Protein AF-A0A8H4A9F8-F1 (afdb_monomer)

Foldseek 3Di:
DFVVLVVVLVVLLVVVQVVCCVVPNDVLQVLLQVQLQPPDDDPPADGDNPGDVPDDGSVNSLRCLVCVLVSLCPSDPPNVVSVVSSLLSVLVNLLVVLVPDPDDDPVSVVSVVVSVVSVVD

pLDDT: mean 82.47, std 11.41, range [49.72, 96.06]

Solvent-accessible surface area (backbone atoms only — not comparable to full-atom values): 7058 Å² total; per-residue (Å²): 116,72,69,60,52,44,56,53,50,50,47,55,53,50,50,52,51,51,55,44,32,73,75,66,34,72,66,52,53,58,53,45,26,54,40,47,56,63,56,79,93,44,98,93,57,77,79,43,83,82,24,83,86,65,56,85,45,51,69,43,42,55,40,46,55,69,49,43,42,71,46,32,55,78,62,52,93,51,59,66,60,24,51,51,53,28,47,52,45,50,52,50,52,49,52,52,58,58,71,67,51,94,72,79,54,73,68,57,52,52,52,48,51,55,52,52,54,64,77,75,111

Organism: Gigaspora margarita (NCBI:txid4874)

Structure (mmCIF, N/CA/C/O backbone):
data_AF-A0A8H4A9F8-F1
#
_entry.id   AF-A0A8H4A9F8-F1
#
loop_
_atom_site.group_PDB
_atom_site.id
_atom_site.type_symbol
_atom_site.label_atom_id
_atom_site.label_alt_id
_atom_site.label_comp_id
_atom_site.label_asym_id
_atom_site.label_entity_id
_atom_site.label_seq_id
_atom_site.pdbx_PDB_ins_code
_atom_site.Cartn_x
_atom_site.Cartn_y
_atom_site.Cartn_z
_atom_site.occupancy
_atom_site.B_iso_or_equiv
_atom_site.auth_seq_id
_atom_site.auth_comp_id
_atom_site.auth_asym_id
_atom_site.auth_atom_id
_atom_site.pdbx_PDB_model_num
ATOM 1 N N . MET A 1 1 ? 11.782 -14.593 -11.953 1.00 52.19 1 MET A N 1
ATOM 2 C CA . MET A 1 1 ? 11.079 -13.328 -11.632 1.00 52.19 1 MET A CA 1
ATOM 3 C C . MET A 1 1 ? 9.878 -13.484 -10.692 1.00 52.19 1 MET A C 1
ATOM 5 O O . MET A 1 1 ? 9.690 -12.601 -9.878 1.00 52.19 1 MET A O 1
ATOM 9 N N . HIS A 1 2 ? 9.107 -14.585 -10.707 1.00 55.47 2 HIS A N 1
ATOM 10 C CA . HIS A 1 2 ? 7.923 -14.725 -9.831 1.00 55.47 2 HIS A CA 1
ATOM 11 C C . HIS A 1 2 ? 8.203 -14.771 -8.314 1.00 55.47 2 HIS A C 1
ATOM 13 O O . HIS A 1 2 ? 7.358 -14.352 -7.530 1.00 55.47 2 HIS A O 1
ATOM 19 N N . HIS A 1 3 ? 9.370 -15.276 -7.904 1.00 52.91 3 HIS A N 1
ATOM 20 C CA . HIS A 1 3 ? 9.714 -15.472 -6.489 1.00 52.91 3 HIS A CA 1
ATOM 21 C C . HIS A 1 3 ? 10.234 -14.197 -5.796 1.00 52.91 3 HIS A C 1
ATOM 23 O O . HIS A 1 3 ? 10.070 -14.050 -4.589 1.00 52.91 3 HIS A O 1
ATOM 29 N N . LEU A 1 4 ? 10.833 -13.276 -6.564 1.00 54.75 4 LEU A N 1
ATOM 30 C CA . LEU A 1 4 ? 11.327 -11.977 -6.084 1.00 54.75 4 LEU A CA 1
ATOM 31 C C . LEU A 1 4 ? 10.166 -11.015 -5.798 1.00 54.75 4 LEU A C 1
ATOM 33 O O . LEU A 1 4 ? 10.141 -10.394 -4.740 1.00 54.75 4 LEU A O 1
ATOM 37 N N . ASP A 1 5 ? 9.162 -10.992 -6.681 1.00 56.00 5 ASP A N 1
ATOM 38 C CA . ASP A 1 5 ? 7.932 -10.208 -6.495 1.00 56.00 5 ASP A CA 1
ATOM 39 C C . ASP A 1 5 ? 7.198 -10.591 -5.189 1.00 56.00 5 ASP A C 1
ATOM 41 O O . ASP A 1 5 ? 6.627 -9.737 -4.520 1.00 56.00 5 ASP A O 1
ATOM 45 N N . LEU A 1 6 ? 7.219 -11.873 -4.795 1.00 63.50 6 LEU A N 1
ATOM 46 C CA . LEU A 1 6 ? 6.534 -12.357 -3.586 1.00 63.50 6 LEU A CA 1
ATOM 47 C C . LEU A 1 6 ? 7.210 -11.899 -2.289 1.00 63.50 6 LEU A C 1
ATOM 49 O O . LEU A 1 6 ? 6.521 -11.487 -1.363 1.00 63.50 6 LEU A O 1
ATOM 53 N N . GLY A 1 7 ? 8.542 -11.969 -2.207 1.00 72.19 7 GLY A N 1
ATOM 54 C CA . GLY A 1 7 ? 9.256 -11.599 -0.980 1.00 72.19 7 GLY A CA 1
ATOM 55 C C . GLY A 1 7 ? 9.224 -10.096 -0.723 1.00 72.19 7 GLY A C 1
ATOM 56 O O . GLY A 1 7 ? 9.000 -9.651 0.401 1.00 72.19 7 GLY A O 1
ATOM 57 N N . LEU A 1 8 ? 9.399 -9.323 -1.791 1.00 75.69 8 LEU A N 1
ATOM 58 C CA . LEU A 1 8 ? 9.596 -7.889 -1.723 1.00 75.69 8 LEU A CA 1
ATOM 59 C C . LEU A 1 8 ? 8.317 -7.131 -1.321 1.00 75.69 8 LEU A C 1
ATOM 61 O O . LEU A 1 8 ? 8.316 -6.363 -0.361 1.00 75.69 8 LEU A O 1
ATOM 65 N N . TYR A 1 9 ? 7.202 -7.404 -2.002 1.00 79.88 9 TYR A N 1
ATOM 66 C CA . TYR A 1 9 ? 5.928 -6.761 -1.678 1.00 79.88 9 TYR A CA 1
ATOM 67 C C . TYR A 1 9 ? 5.378 -7.211 -0.332 1.00 79.88 9 TYR A C 1
ATOM 69 O O . TYR A 1 9 ? 4.862 -6.394 0.429 1.00 79.88 9 TYR A O 1
ATOM 77 N N . ASN A 1 10 ? 5.526 -8.498 -0.011 1.00 81.94 10 ASN A N 1
ATOM 78 C CA . ASN A 1 10 ? 5.122 -9.004 1.290 1.00 81.94 10 ASN A CA 1
ATOM 79 C C . ASN A 1 10 ? 5.881 -8.293 2.417 1.00 81.94 10 ASN A C 1
ATOM 81 O O . ASN A 1 10 ? 5.275 -7.908 3.416 1.00 81.94 10 ASN A O 1
ATOM 85 N N . HIS A 1 11 ? 7.183 -8.051 2.234 1.00 84.75 11 HIS A N 1
ATOM 86 C CA . HIS A 1 11 ? 7.978 -7.302 3.199 1.00 84.75 11 HIS A CA 1
ATOM 87 C C . HIS A 1 11 ? 7.452 -5.877 3.396 1.00 84.75 11 HIS A C 1
ATOM 89 O O . HIS A 1 11 ? 7.206 -5.485 4.533 1.00 84.75 11 HIS A O 1
ATOM 95 N N . GLN A 1 12 ? 7.207 -5.128 2.318 1.00 85.31 12 GLN A N 1
ATOM 96 C CA . GLN A 1 12 ? 6.718 -3.749 2.411 1.00 85.31 12 GLN A CA 1
ATOM 97 C C . GLN A 1 12 ? 5.365 -3.647 3.132 1.00 85.31 12 GLN A C 1
ATOM 99 O O . GLN A 1 12 ? 5.180 -2.799 4.010 1.00 85.31 12 GLN A O 1
ATOM 104 N N . ILE A 1 13 ? 4.429 -4.540 2.806 1.00 88.31 13 ILE A N 1
ATOM 105 C CA . ILE A 1 13 ? 3.110 -4.596 3.447 1.00 88.31 13 ILE A CA 1
ATOM 106 C C . ILE A 1 13 ? 3.241 -4.964 4.923 1.00 88.31 13 ILE A C 1
ATOM 108 O O . ILE A 1 13 ? 2.646 -4.300 5.772 1.00 88.31 13 ILE A O 1
ATOM 112 N N . THR A 1 14 ? 4.037 -5.992 5.229 1.00 89.25 14 THR A N 1
ATOM 113 C CA . THR A 1 14 ? 4.275 -6.456 6.603 1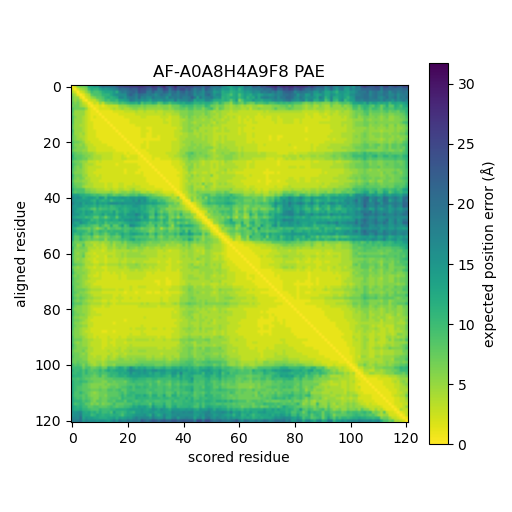.00 89.25 14 THR A CA 1
ATOM 114 C C . THR A 1 14 ? 4.892 -5.341 7.438 1.00 89.25 14 THR A C 1
ATOM 116 O O . THR A 1 14 ? 4.341 -4.988 8.476 1.00 89.25 14 THR A O 1
ATOM 119 N N . PHE A 1 15 ? 5.955 -4.709 6.933 1.00 90.81 15 PHE A N 1
ATOM 120 C CA . PHE A 1 15 ? 6.610 -3.571 7.572 1.00 90.81 15 PHE A CA 1
ATOM 121 C C . PHE A 1 15 ? 5.624 -2.435 7.859 1.00 90.81 15 PHE A C 1
ATOM 123 O O . PHE A 1 15 ? 5.543 -1.956 8.986 1.00 90.81 15 PHE A O 1
ATOM 130 N N . THR A 1 16 ? 4.825 -2.040 6.863 1.00 92.19 16 THR A N 1
ATOM 131 C CA . THR A 1 16 ? 3.830 -0.966 7.017 1.00 92.19 16 THR A CA 1
ATOM 132 C C . THR A 1 16 ? 2.796 -1.315 8.085 1.00 92.19 16 THR A C 1
ATOM 134 O O . THR A 1 16 ? 2.489 -0.497 8.951 1.00 92.19 16 THR A O 1
ATOM 137 N N . CYS A 1 17 ? 2.269 -2.541 8.049 1.00 92.12 17 CYS A N 1
ATOM 138 C CA . CYS A 1 17 ? 1.289 -3.007 9.022 1.00 92.12 17 CYS A CA 1
ATOM 139 C C . CYS A 1 17 ? 1.872 -3.042 10.433 1.00 92.12 17 CYS A C 1
ATOM 141 O O . CYS A 1 17 ? 1.198 -2.633 11.373 1.00 92.12 17 CYS A O 1
ATOM 143 N N . ASP A 1 18 ? 3.098 -3.531 10.599 1.00 94.19 18 ASP A N 1
ATOM 144 C CA . ASP A 1 18 ? 3.731 -3.663 11.909 1.00 94.19 18 ASP A CA 1
ATOM 145 C C . ASP A 1 18 ? 4.132 -2.302 12.484 1.00 94.19 18 ASP A C 1
ATOM 147 O O . ASP A 1 18 ? 3.887 -2.049 13.664 1.00 94.19 18 ASP A O 1
ATOM 151 N N . LEU A 1 19 ? 4.626 -1.383 11.648 1.00 94.69 19 LEU A N 1
ATOM 152 C CA . LEU A 1 19 ? 4.871 0.009 12.026 1.00 94.69 19 LEU A CA 1
ATOM 153 C C . LEU A 1 19 ? 3.587 0.679 12.535 1.00 94.69 19 LEU A C 1
ATOM 155 O O . LEU A 1 19 ? 3.568 1.262 13.622 1.00 94.69 19 LEU A O 1
ATOM 159 N N . LEU A 1 20 ? 2.494 0.565 11.776 1.00 95.00 20 LEU A N 1
ATOM 160 C CA . LEU A 1 20 ? 1.212 1.165 12.142 1.00 95.00 20 LEU A CA 1
ATOM 161 C C . LEU A 1 20 ? 0.619 0.518 13.396 1.00 95.00 20 LEU A C 1
ATOM 163 O O . LEU A 1 20 ? 0.173 1.237 14.289 1.00 95.00 20 LEU A O 1
ATOM 167 N N . LYS A 1 21 ? 0.666 -0.816 13.514 1.00 95.44 21 LYS A N 1
ATOM 168 C CA . LYS A 1 21 ? 0.256 -1.531 14.734 1.00 95.44 21 LYS A CA 1
ATOM 169 C C . LYS A 1 21 ? 1.056 -1.074 15.944 1.00 95.44 21 LYS A C 1
ATOM 171 O O . LYS A 1 21 ? 0.481 -0.879 17.009 1.00 95.44 21 LYS A O 1
ATOM 176 N N . SER A 1 22 ? 2.367 -0.900 15.790 1.00 95.75 22 SER A N 1
ATOM 177 C CA . SER A 1 22 ? 3.232 -0.480 16.889 1.00 95.75 22 SER A CA 1
ATOM 178 C C . SER A 1 22 ? 2.922 0.940 17.361 1.00 95.75 22 SER A C 1
ATOM 180 O O . SER A 1 22 ? 3.071 1.213 18.549 1.00 95.75 22 SER A O 1
ATOM 182 N N . LYS A 1 23 ? 2.516 1.844 16.459 1.00 95.69 23 LYS A N 1
ATOM 183 C CA . LYS A 1 23 ? 2.256 3.255 16.787 1.00 95.69 23 LYS A CA 1
ATOM 184 C C . LYS A 1 23 ? 0.807 3.529 17.211 1.00 95.69 23 LYS A C 1
ATOM 186 O O . LYS A 1 23 ? 0.588 4.360 18.085 1.00 95.69 23 LYS A O 1
ATOM 191 N N . TYR A 1 24 ? -0.169 2.828 16.629 1.00 95.94 24 TYR A N 1
ATOM 192 C CA . TYR A 1 24 ? -1.605 3.109 16.801 1.00 95.94 24 TYR A CA 1
ATOM 193 C C . TYR A 1 24 ? -2.424 1.922 17.342 1.00 95.94 24 TYR A C 1
ATOM 195 O O . TYR A 1 24 ? -3.633 2.042 17.536 1.00 95.94 24 TYR A O 1
ATOM 203 N N . GLY A 1 25 ? -1.792 0.775 17.605 1.00 95.50 25 GLY A N 1
ATOM 204 C CA . GLY A 1 25 ? -2.458 -0.440 18.078 1.00 95.50 25 GLY A CA 1
ATOM 205 C C . GLY A 1 25 ? -3.159 -1.235 16.970 1.00 95.50 25 GLY A C 1
ATOM 206 O O . GLY A 1 25 ? -3.139 -0.876 15.797 1.00 95.50 25 GLY A O 1
ATOM 207 N N . HIS A 1 26 ? -3.796 -2.350 17.341 1.00 91.56 26 HIS A N 1
ATOM 208 C CA . HIS A 1 26 ? -4.409 -3.294 16.393 1.00 91.56 26 HIS A CA 1
ATOM 209 C C . HIS A 1 26 ? -5.538 -2.681 15.543 1.00 91.56 26 HIS A C 1
ATOM 211 O O . HIS A 1 26 ? -5.644 -3.020 14.363 1.00 91.56 26 HIS A O 1
ATOM 217 N N . LEU A 1 27 ? -6.322 -1.750 16.099 1.00 93.12 27 LEU A N 1
ATOM 218 C CA . LEU A 1 27 ? -7.505 -1.167 15.444 1.00 93.12 27 LEU A CA 1
ATOM 219 C C . LEU A 1 27 ? -7.188 -0.448 14.123 1.00 93.12 27 LEU A C 1
ATOM 221 O O . LEU A 1 27 ? -8.064 -0.282 13.274 1.00 93.12 27 LEU A O 1
ATOM 225 N N . ILE A 1 28 ? -5.933 -0.036 13.914 1.00 94.56 28 ILE A N 1
ATOM 226 C CA . ILE A 1 28 ? -5.517 0.572 12.648 1.00 94.56 28 ILE A CA 1
ATOM 227 C C . ILE A 1 28 ? -5.620 -0.405 11.471 1.00 94.56 28 ILE A C 1
ATOM 229 O O . ILE A 1 28 ? -5.891 0.015 10.348 1.00 94.56 28 ILE A O 1
ATOM 233 N N . LEU A 1 29 ? -5.460 -1.708 11.722 1.00 92.25 29 LEU A N 1
ATOM 234 C CA . LEU A 1 29 ? -5.609 -2.739 10.696 1.00 92.25 29 LEU A CA 1
ATOM 235 C C . LEU A 1 29 ? -7.060 -2.878 10.257 1.00 92.25 29 LEU A C 1
ATOM 237 O O . LEU A 1 29 ? -7.320 -2.962 9.064 1.00 92.25 29 LEU A O 1
ATOM 241 N N . ASP A 1 30 ? -8.001 -2.803 11.198 1.00 91.75 30 ASP A N 1
ATOM 242 C CA . ASP A 1 30 ? -9.424 -2.827 10.866 1.00 91.75 30 ASP A CA 1
ATOM 243 C C . ASP A 1 30 ? -9.784 -1.612 10.002 1.00 91.75 30 ASP A C 1
ATOM 245 O O . ASP A 1 30 ? -10.578 -1.710 9.068 1.00 91.75 30 ASP A O 1
ATOM 249 N N . LYS A 1 31 ? -9.165 -0.448 10.256 1.00 93.50 31 LYS A N 1
ATOM 250 C CA . LYS A 1 31 ? -9.328 0.747 9.410 1.00 93.50 31 LYS A CA 1
ATOM 251 C C . LYS A 1 31 ? -8.761 0.533 8.001 1.00 93.50 31 LYS A C 1
ATOM 253 O O . LYS A 1 31 ? -9.413 0.923 7.031 1.00 93.50 31 LYS A O 1
ATOM 258 N N . ILE A 1 32 ? -7.593 -0.101 7.878 1.00 92.12 32 ILE A N 1
ATOM 259 C CA . ILE A 1 32 ? -6.991 -0.488 6.590 1.00 92.12 32 ILE A CA 1
ATOM 260 C C . ILE A 1 32 ? -7.919 -1.435 5.825 1.00 92.12 32 ILE A C 1
ATOM 262 O O . ILE A 1 32 ? -8.241 -1.171 4.666 1.00 92.12 32 ILE A O 1
ATOM 266 N N . ASP A 1 33 ? -8.397 -2.493 6.476 1.00 89.62 33 ASP A N 1
ATOM 267 C CA . ASP A 1 33 ? -9.260 -3.499 5.859 1.00 89.62 33 ASP A CA 1
ATOM 268 C C . ASP A 1 33 ? -10.606 -2.897 5.432 1.00 89.62 33 ASP A C 1
ATOM 270 O O . ASP A 1 33 ? -11.069 -3.133 4.313 1.00 89.62 33 ASP A O 1
ATOM 274 N N . ASN A 1 34 ? -11.190 -2.024 6.260 1.00 89.69 34 ASN A N 1
ATOM 275 C CA . ASN A 1 34 ? -12.390 -1.266 5.908 1.00 89.69 34 ASN A CA 1
ATOM 276 C C . ASN A 1 34 ? -12.167 -0.368 4.685 1.00 89.69 34 ASN A C 1
ATOM 278 O O . ASN A 1 34 ? -13.033 -0.278 3.814 1.00 89.69 34 ASN A O 1
ATOM 282 N N . ARG A 1 35 ? -11.014 0.300 4.584 1.00 90.81 35 ARG A N 1
ATOM 283 C CA . ARG A 1 35 ? -10.691 1.125 3.412 1.00 90.81 35 ARG A CA 1
ATOM 284 C C . ARG A 1 35 ? -10.507 0.280 2.165 1.00 90.81 35 ARG A C 1
ATOM 286 O O . ARG A 1 35 ? -11.122 0.600 1.155 1.00 90.81 35 ARG A O 1
ATOM 293 N N . LEU A 1 36 ? -9.759 -0.820 2.251 1.00 87.19 36 LEU A N 1
ATOM 294 C CA . LEU A 1 36 ? -9.588 -1.786 1.161 1.00 87.19 36 LEU A CA 1
ATOM 295 C C . LEU A 1 36 ? -10.932 -2.312 0.640 1.00 87.19 36 LEU A C 1
ATOM 297 O O . LEU A 1 36 ? -11.133 -2.396 -0.573 1.00 87.19 36 LEU A O 1
ATOM 301 N N . ALA A 1 37 ? -11.867 -2.625 1.540 1.00 84.12 37 ALA A N 1
ATOM 302 C CA . ALA A 1 37 ? -13.204 -3.091 1.181 1.00 84.12 37 ALA A CA 1
ATOM 303 C C . ALA A 1 37 ? -14.060 -2.012 0.488 1.00 84.12 37 ALA A C 1
ATOM 305 O O . ALA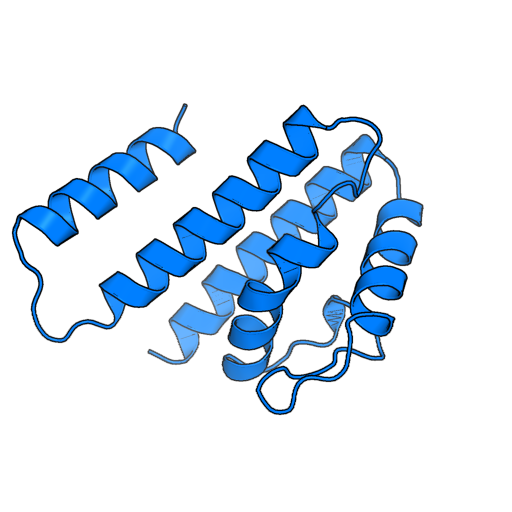 A 1 37 ? -14.908 -2.348 -0.344 1.00 84.12 37 ALA A O 1
ATOM 306 N N . ASN A 1 38 ? -13.824 -0.735 0.808 1.00 85.69 38 ASN A N 1
ATOM 307 C CA . ASN A 1 38 ? -14.578 0.413 0.299 1.00 85.69 38 ASN A CA 1
ATOM 308 C C . ASN A 1 38 ? -13.991 1.047 -0.974 1.00 85.69 38 ASN A C 1
ATOM 310 O O . ASN A 1 38 ? -14.619 1.949 -1.531 1.00 85.69 38 ASN A O 1
ATOM 314 N N . ILE A 1 39 ? -12.829 0.595 -1.464 1.00 82.75 39 ILE A N 1
ATOM 315 C CA . ILE A 1 39 ? -12.255 1.110 -2.716 1.00 82.75 39 ILE A CA 1
ATOM 316 C C . ILE A 1 39 ? -13.259 0.900 -3.866 1.00 82.75 39 ILE A C 1
ATOM 318 O O . ILE A 1 39 ? -13.710 -0.234 -4.084 1.00 82.75 39 ILE A O 1
ATOM 322 N N . PRO A 1 40 ? -13.614 1.961 -4.625 1.00 75.19 40 PRO A N 1
ATOM 323 C CA . PRO A 1 40 ? -14.533 1.852 -5.748 1.00 75.19 40 PRO A CA 1
ATOM 324 C C . PRO A 1 40 ? -14.101 0.774 -6.738 1.00 75.19 40 PRO A C 1
ATOM 3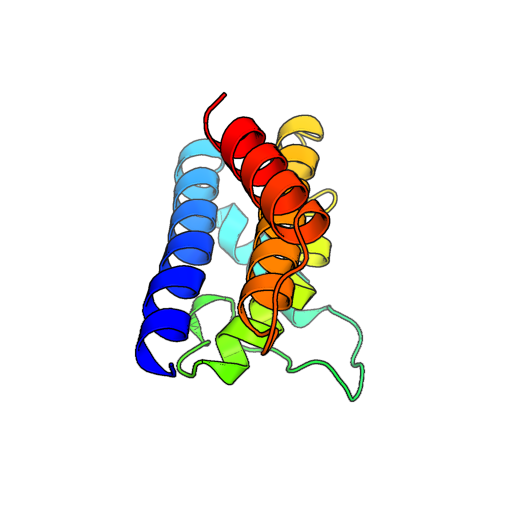26 O O . PRO A 1 40 ? -12.927 0.639 -7.089 1.00 75.19 40 PRO A O 1
ATOM 329 N N . ARG A 1 41 ? -15.073 -0.006 -7.216 1.00 67.94 41 ARG A N 1
ATOM 330 C CA . ARG A 1 41 ? -14.800 -1.115 -8.131 1.00 67.94 41 ARG A CA 1
ATOM 331 C C . ARG A 1 41 ? -14.377 -0.569 -9.492 1.00 67.94 41 ARG A C 1
ATOM 333 O O . ARG A 1 41 ? -15.218 -0.123 -10.265 1.00 67.94 41 ARG A O 1
ATOM 340 N N . HIS A 1 42 ? -13.087 -0.658 -9.794 1.00 69.75 42 HIS A N 1
ATOM 341 C CA . HIS A 1 42 ? -12.553 -0.436 -11.133 1.00 69.75 42 HIS A CA 1
ATOM 342 C C . HIS A 1 42 ? -12.204 -1.784 -11.773 1.00 6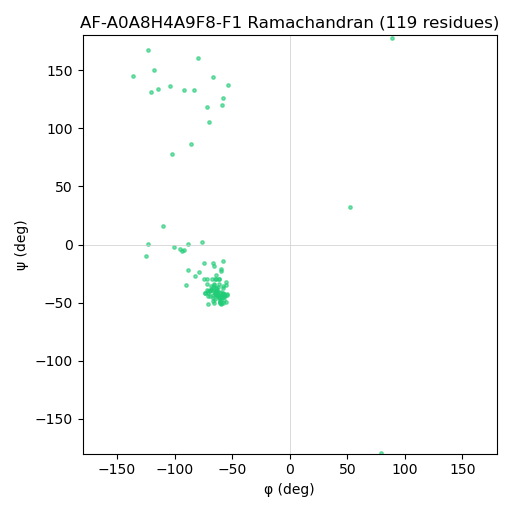9.75 42 HIS A C 1
ATOM 344 O O . HIS A 1 42 ? -11.610 -2.641 -11.1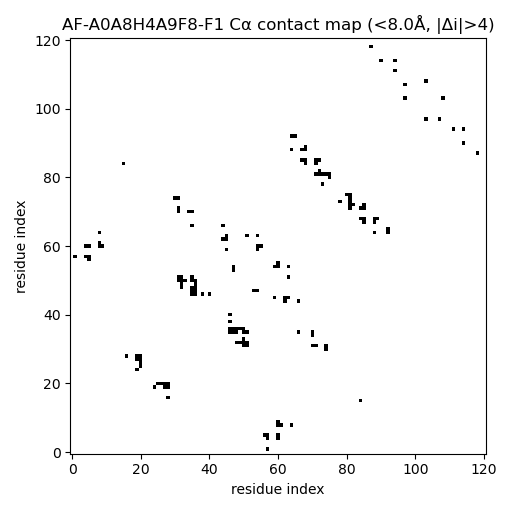22 1.00 69.75 42 HIS A O 1
ATOM 350 N N . SER A 1 43 ? -12.541 -1.984 -13.049 1.00 63.09 43 SER A N 1
ATOM 351 C CA . SER A 1 43 ? -12.313 -3.252 -13.769 1.00 63.09 43 SER A CA 1
ATOM 352 C C . SER A 1 43 ? -10.836 -3.668 -13.829 1.00 63.09 43 SER A C 1
ATOM 354 O O . SER A 1 43 ? -10.533 -4.850 -13.960 1.00 63.09 43 SER A O 1
ATOM 356 N N . GLY A 1 44 ? -9.918 -2.708 -13.691 1.00 68.25 44 GLY A N 1
ATOM 357 C CA . GLY A 1 44 ? -8.472 -2.936 -13.619 1.00 68.25 44 GLY A CA 1
ATOM 358 C C . GLY A 1 44 ? -7.897 -3.188 -12.217 1.00 68.25 44 GLY A C 1
ATOM 359 O O . GLY A 1 44 ? -6.683 -3.339 -12.109 1.00 68.25 44 GLY A O 1
ATOM 360 N N . LEU A 1 45 ? -8.712 -3.202 -11.153 1.00 68.50 45 LEU A N 1
ATOM 361 C CA . LEU A 1 45 ? -8.252 -3.381 -9.769 1.00 68.50 45 LEU A CA 1
ATOM 362 C C . LEU A 1 45 ? -8.893 -4.613 -9.122 1.00 68.50 45 LEU A C 1
ATOM 364 O O . LEU A 1 45 ? -10.111 -4.797 -9.147 1.00 68.50 45 LEU A O 1
ATOM 368 N N . LYS A 1 46 ? -8.066 -5.462 -8.502 1.00 70.94 46 LYS A N 1
ATOM 369 C CA . LYS A 1 46 ? -8.540 -6.619 -7.731 1.00 70.94 46 LYS A CA 1
ATOM 370 C C . LYS A 1 46 ? -8.926 -6.181 -6.313 1.00 70.94 46 LYS A C 1
ATOM 372 O O . LYS A 1 46 ? -8.170 -5.469 -5.663 1.00 70.94 46 LYS A O 1
ATOM 377 N N . ILE A 1 47 ? -10.096 -6.621 -5.843 1.00 65.25 47 ILE A N 1
ATOM 378 C CA . ILE A 1 47 ? -10.653 -6.261 -4.527 1.00 65.25 47 ILE A CA 1
ATOM 379 C C . ILE A 1 47 ? -10.231 -7.293 -3.478 1.00 65.25 47 ILE A C 1
ATOM 381 O O . ILE A 1 47 ? -10.417 -8.494 -3.682 1.00 65.25 47 ILE A O 1
ATOM 385 N N . PHE A 1 48 ? -9.761 -6.815 -2.327 1.00 69.50 48 PHE A N 1
ATOM 386 C CA . PHE A 1 48 ? -9.367 -7.631 -1.178 1.00 69.50 48 PHE A CA 1
ATOM 387 C C . PHE A 1 48 ? -10.461 -7.593 -0.109 1.00 69.50 48 PHE A C 1
ATOM 389 O O . PHE A 1 48 ? -10.377 -6.863 0.871 1.00 69.50 48 PHE A O 1
ATOM 396 N N . LYS A 1 49 ? -11.536 -8.364 -0.321 1.00 61.69 49 LYS A N 1
ATOM 397 C CA . LYS A 1 49 ? -12.723 -8.358 0.562 1.00 61.69 49 LYS A CA 1
ATOM 398 C C . LYS A 1 49 ? -12.467 -8.888 1.976 1.00 61.69 49 LYS A C 1
ATOM 400 O O . LYS A 1 49 ? -13.272 -8.636 2.861 1.00 61.69 49 LYS A O 1
ATOM 405 N N . ASN A 1 50 ? -11.377 -9.625 2.162 1.00 66.81 50 ASN A N 1
ATOM 406 C CA . ASN A 1 50 ? -11.041 -10.301 3.412 1.00 66.81 50 ASN A CA 1
ATOM 407 C C . ASN A 1 50 ? -9.828 -9.644 4.108 1.00 66.81 50 ASN A C 1
ATOM 409 O O . ASN A 1 50 ? -9.204 -10.271 4.959 1.00 66.81 50 ASN A O 1
ATOM 413 N N . GLY A 1 51 ? -9.468 -8.419 3.708 1.00 68.38 51 GLY A N 1
ATOM 414 C CA . GLY A 1 51 ? -8.369 -7.658 4.298 1.00 68.38 51 GLY A CA 1
ATOM 415 C C . GLY A 1 51 ? -6.997 -7.887 3.660 1.00 68.38 51 GLY A C 1
ATOM 416 O O . GLY A 1 51 ? -6.830 -8.681 2.724 1.00 68.38 51 GLY A O 1
ATOM 417 N N . ILE A 1 52 ? -6.002 -7.161 4.169 1.00 72.38 52 ILE A N 1
ATOM 418 C CA . ILE A 1 52 ? -4.655 -7.053 3.584 1.00 72.38 52 ILE A CA 1
ATOM 419 C C . ILE A 1 52 ? -3.880 -8.382 3.564 1.00 72.38 52 ILE A C 1
ATOM 421 O O . ILE A 1 52 ? -3.059 -8.615 2.680 1.00 72.38 52 ILE A O 1
ATOM 425 N N . GLN A 1 53 ? -4.197 -9.300 4.483 1.00 69.62 53 GLN A N 1
ATOM 426 C CA . GLN A 1 53 ? -3.537 -10.607 4.626 1.00 69.62 53 GLN A CA 1
ATOM 427 C C . GLN A 1 53 ? -3.959 -11.641 3.566 1.00 69.62 53 GLN A C 1
ATOM 429 O O . GLN A 1 53 ? -3.531 -12.789 3.614 1.00 69.62 53 GLN A O 1
ATOM 434 N N . THR A 1 54 ? -4.819 -11.272 2.613 1.00 68.94 54 THR A N 1
ATOM 435 C CA . THR A 1 54 ? -5.387 -12.230 1.644 1.00 68.94 54 THR A CA 1
ATOM 436 C C . THR A 1 54 ? -4.648 -12.316 0.318 1.00 68.94 54 THR A C 1
ATOM 438 O O . THR A 1 54 ? -4.986 -13.157 -0.517 1.00 68.94 54 THR A O 1
ATOM 441 N N . ALA A 1 55 ? -3.630 -11.480 0.118 1.00 70.00 55 ALA A N 1
ATOM 442 C CA . ALA A 1 55 ? -2.749 -11.583 -1.034 1.00 70.00 55 ALA A CA 1
ATOM 443 C C . ALA A 1 55 ? -1.835 -12.811 -0.894 1.00 70.00 55 ALA A C 1
ATOM 445 O O . ALA A 1 55 ? -1.027 -12.880 0.022 1.00 70.00 55 ALA A O 1
ATOM 446 N N . ASN A 1 56 ? -1.947 -13.766 -1.822 1.00 71.31 56 ASN A N 1
ATOM 447 C CA . ASN A 1 56 ? -1.154 -15.003 -1.828 1.00 71.31 56 ASN A CA 1
ATOM 448 C C . ASN A 1 56 ? -0.393 -15.215 -3.145 1.00 71.31 56 ASN A C 1
ATOM 450 O O . ASN A 1 56 ? 0.452 -16.100 -3.262 1.00 71.31 56 ASN A O 1
ATOM 454 N N . THR A 1 57 ? -0.689 -14.408 -4.163 1.00 75.62 57 THR A N 1
ATOM 455 C CA . THR A 1 57 ? -0.061 -14.482 -5.484 1.00 75.62 57 THR A CA 1
ATOM 456 C C . THR A 1 57 ? 0.681 -13.191 -5.810 1.00 75.62 57 THR A C 1
ATOM 458 O O . THR A 1 57 ? 0.268 -12.100 -5.423 1.00 75.62 57 THR A O 1
ATOM 461 N N . ALA A 1 58 ? 1.747 -13.274 -6.610 1.00 75.94 58 ALA A N 1
ATOM 462 C CA . ALA A 1 58 ? 2.478 -12.085 -7.065 1.00 75.94 58 ALA A CA 1
ATOM 463 C C . ALA A 1 58 ? 1.565 -11.057 -7.769 1.00 75.94 58 ALA A C 1
ATOM 465 O O . ALA A 1 58 ? 1.780 -9.853 -7.677 1.00 75.94 58 ALA A O 1
ATOM 466 N N . ASN A 1 59 ? 0.518 -11.517 -8.466 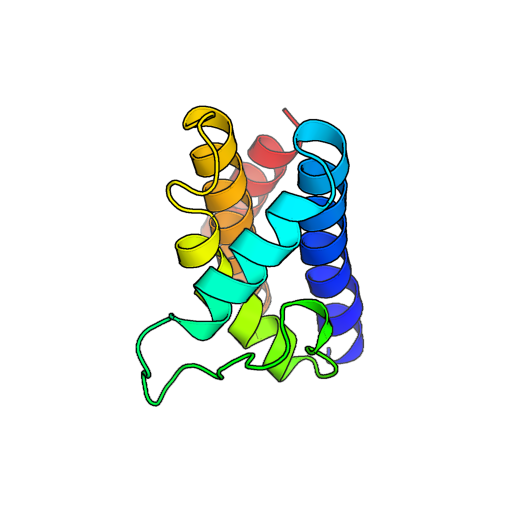1.00 79.00 59 ASN A N 1
ATOM 467 C CA . ASN A 1 59 ? -0.450 -10.626 -9.105 1.00 79.00 59 ASN A CA 1
ATOM 468 C C . ASN A 1 59 ? -1.368 -9.916 -8.097 1.00 79.00 59 ASN A C 1
ATOM 470 O O . ASN A 1 59 ? -1.762 -8.775 -8.316 1.00 79.00 59 ASN A O 1
ATOM 474 N N . GLU A 1 60 ? -1.720 -10.575 -6.996 1.00 79.75 60 GLU A N 1
ATOM 475 C CA . GLU A 1 60 ? -2.448 -9.938 -5.898 1.00 79.75 60 GLU A CA 1
ATOM 476 C C . GLU A 1 60 ? -1.588 -8.888 -5.214 1.00 79.75 60 GLU A C 1
ATOM 478 O O . GLU A 1 60 ? -2.024 -7.750 -5.114 1.00 79.75 60 GLU A O 1
ATOM 483 N N . TYR A 1 61 ? -0.348 -9.214 -4.858 1.00 80.50 61 TYR A N 1
ATOM 484 C CA . TYR A 1 61 ? 0.568 -8.235 -4.278 1.00 80.50 61 TYR A CA 1
ATOM 485 C C . TYR A 1 61 ? 0.762 -7.008 -5.177 1.00 80.50 61 TYR A C 1
ATOM 487 O O . TYR A 1 61 ? 0.632 -5.883 -4.706 1.00 80.50 61 TYR A O 1
ATOM 495 N N . ARG A 1 62 ? 0.946 -7.201 -6.492 1.00 79.62 62 ARG A N 1
ATOM 496 C CA . ARG A 1 62 ? 1.003 -6.090 -7.461 1.00 79.62 62 ARG A CA 1
ATOM 497 C C . ARG A 1 62 ? -0.250 -5.218 -7.457 1.00 79.62 62 ARG A C 1
ATOM 499 O O . ARG A 1 62 ? -0.151 -4.000 -7.565 1.00 79.62 62 ARG A O 1
ATOM 506 N N . ASN A 1 63 ? -1.432 -5.823 -7.371 1.00 82.12 63 ASN A N 1
ATOM 507 C CA . ASN A 1 63 ? -2.673 -5.057 -7.288 1.00 82.12 63 ASN A CA 1
ATOM 508 C C . ASN A 1 63 ? -2.792 -4.330 -5.949 1.00 82.12 63 ASN A C 1
ATOM 510 O O . ASN A 1 63 ? -3.212 -3.177 -5.939 1.00 82.12 63 ASN A O 1
ATOM 514 N N . LEU A 1 64 ? -2.379 -4.968 -4.851 1.00 84.44 64 LEU A N 1
ATOM 515 C CA . LEU A 1 64 ? -2.398 -4.370 -3.523 1.00 84.44 64 LEU A CA 1
ATOM 516 C C . LEU A 1 64 ? -1.479 -3.139 -3.453 1.00 84.44 64 LEU A C 1
ATOM 518 O O . LEU A 1 64 ? -1.884 -2.083 -2.985 1.00 84.44 64 LEU A O 1
ATOM 522 N N . MET A 1 65 ? -0.282 -3.232 -4.025 1.00 83.69 65 MET A N 1
ATOM 523 C CA . MET A 1 65 ? 0.674 -2.125 -4.101 1.00 83.69 65 MET A CA 1
ATOM 524 C C . MET A 1 65 ? 0.129 -0.880 -4.808 1.00 83.69 65 MET A C 1
ATOM 526 O O . MET A 1 65 ? 0.394 0.242 -4.378 1.00 83.69 65 MET A O 1
ATOM 530 N N . LYS A 1 66 ? -0.668 -1.064 -5.867 1.00 82.75 66 LYS A N 1
ATOM 531 C CA . LYS A 1 66 ? -1.318 0.048 -6.578 1.00 82.75 66 LYS A CA 1
ATOM 532 C C . LYS A 1 66 ? -2.394 0.724 -5.736 1.00 82.75 66 LYS A C 1
ATOM 534 O O . LYS A 1 66 ? -2.581 1.931 -5.840 1.00 82.75 66 LYS A O 1
ATOM 539 N N . ILE A 1 67 ? -3.121 -0.050 -4.932 1.00 87.25 67 ILE A N 1
ATOM 540 C CA . ILE A 1 67 ? -4.243 0.469 -4.143 1.00 87.25 67 ILE A CA 1
ATOM 541 C C . ILE A 1 67 ? -3.819 1.005 -2.772 1.00 87.25 67 ILE A C 1
ATOM 543 O O . ILE A 1 67 ? -4.529 1.839 -2.218 1.00 87.25 67 ILE A O 1
ATOM 547 N N . MET A 1 68 ? -2.670 0.578 -2.235 1.00 89.62 68 MET A N 1
ATOM 548 C CA . MET A 1 68 ? -2.231 0.973 -0.892 1.00 89.62 68 MET A CA 1
ATOM 549 C C . MET A 1 68 ? -2.017 2.478 -0.734 1.00 89.62 68 MET A C 1
ATOM 551 O O . MET A 1 68 ? -2.281 2.995 0.345 1.00 89.62 68 MET A O 1
ATOM 555 N N . ILE A 1 69 ? -1.636 3.199 -1.792 1.00 91.25 69 ILE A N 1
ATOM 556 C CA . ILE A 1 69 ? -1.509 4.666 -1.746 1.00 91.25 69 ILE A CA 1
ATOM 557 C C . ILE A 1 69 ? -2.846 5.312 -1.338 1.00 91.25 69 ILE A C 1
ATOM 559 O O . ILE A 1 69 ? -2.867 6.176 -0.470 1.00 91.25 69 ILE A O 1
ATOM 563 N N . PHE A 1 70 ? -3.971 4.827 -1.875 1.00 90.00 70 PHE A N 1
ATOM 564 C CA . PHE A 1 70 ? -5.309 5.313 -1.510 1.00 90.00 70 PHE A CA 1
ATOM 565 C C . PHE A 1 70 ? -5.739 4.883 -0.105 1.00 90.00 70 PHE A C 1
ATOM 567 O O . PHE A 1 70 ? -6.526 5.561 0.545 1.00 90.00 70 PHE A O 1
ATOM 574 N N . VAL A 1 71 ? -5.255 3.733 0.366 1.00 91.88 71 VAL A N 1
ATOM 575 C CA . VAL A 1 71 ? -5.560 3.243 1.716 1.00 91.88 71 VAL A CA 1
ATOM 576 C C . VAL A 1 71 ? -4.854 4.089 2.772 1.00 91.88 71 VAL A C 1
ATOM 578 O O . VAL A 1 71 ? -5.443 4.365 3.820 1.00 91.88 71 VAL A O 1
ATOM 581 N N . LEU A 1 72 ? -3.608 4.481 2.493 1.00 93.94 72 LEU A N 1
ATOM 582 C CA . LEU A 1 72 ? -2.738 5.240 3.391 1.00 93.94 72 LEU A CA 1
ATOM 583 C C . LEU A 1 72 ? -3.073 6.735 3.432 1.00 93.94 72 LEU A C 1
ATOM 585 O O . LEU A 1 72 ? -2.787 7.380 4.440 1.00 93.94 72 LEU A O 1
ATOM 589 N N . ASP A 1 73 ? -3.701 7.265 2.383 1.00 93.44 73 ASP A N 1
ATOM 590 C CA . ASP A 1 73 ? -4.110 8.668 2.314 1.00 93.44 73 ASP A CA 1
ATOM 591 C C . ASP A 1 73 ? -5.055 9.035 3.461 1.00 93.44 73 ASP A C 1
ATOM 593 O O . ASP A 1 73 ? -6.106 8.419 3.627 1.00 93.44 73 ASP A O 1
ATOM 597 N N . ASP A 1 74 ? -4.666 9.999 4.294 1.00 94.38 74 ASP A N 1
ATOM 598 C CA . ASP A 1 74 ? -5.411 10.399 5.498 1.00 94.38 74 ASP A CA 1
ATOM 599 C C . ASP A 1 74 ? -5.753 9.217 6.443 1.00 94.38 74 ASP A C 1
ATOM 601 O O . ASP A 1 74 ? -6.825 9.143 7.051 1.00 94.38 74 ASP A O 1
ATOM 605 N N . LEU A 1 75 ? -4.899 8.184 6.517 1.00 95.62 75 LEU A N 1
ATOM 606 C CA . LEU A 1 75 ? -5.164 6.996 7.345 1.00 95.62 75 LEU A CA 1
ATOM 607 C C . LEU A 1 75 ? -5.113 7.292 8.839 1.00 95.62 75 LEU A C 1
ATOM 609 O O . LEU A 1 75 ? -5.927 6.759 9.601 1.00 95.62 75 LEU A O 1
ATOM 613 N N . THR A 1 76 ? -4.178 8.129 9.257 1.00 95.06 76 THR A N 1
ATOM 614 C CA . THR A 1 76 ? -3.965 8.504 10.658 1.00 95.06 76 THR A CA 1
ATOM 615 C C . THR A 1 76 ? -4.059 10.016 10.827 1.00 95.06 76 THR A C 1
ATOM 617 O O . THR A 1 76 ? -4.015 10.747 9.846 1.00 95.06 76 THR A O 1
ATOM 620 N N . GLU A 1 77 ? -4.142 10.493 12.067 1.00 94.69 77 GLU A N 1
ATOM 621 C CA . GLU A 1 77 ? -4.064 11.934 12.367 1.00 94.69 77 GLU A CA 1
ATOM 622 C C . GLU A 1 77 ? -2.672 12.528 12.063 1.00 94.69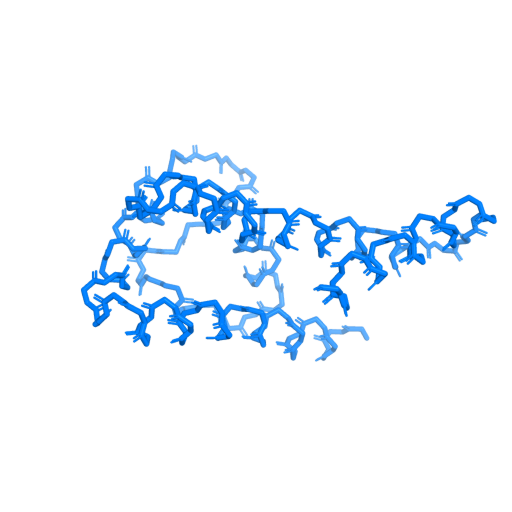 77 GLU A C 1
ATOM 624 O O . GLU A 1 77 ? -2.513 13.743 11.962 1.00 94.69 77 GLU A O 1
ATOM 629 N N . ASP A 1 78 ? -1.655 11.675 11.899 1.00 96.06 78 ASP A N 1
ATOM 630 C CA . ASP A 1 78 ? -0.298 12.063 11.525 1.00 96.06 78 ASP A CA 1
ATOM 631 C C . ASP A 1 78 ? -0.193 12.164 9.996 1.00 96.06 78 ASP A C 1
ATOM 633 O O . ASP A 1 78 ? 0.157 11.215 9.286 1.00 96.06 78 ASP A O 1
ATOM 637 N N . ASN A 1 79 ? -0.546 13.340 9.480 1.00 93.88 79 ASN A N 1
ATOM 638 C CA . ASN A 1 79 ? -0.539 13.614 8.045 1.00 93.88 79 ASN A CA 1
ATOM 639 C C . ASN A 1 79 ? 0.848 13.494 7.409 1.00 93.88 79 ASN A C 1
ATOM 641 O O . ASN A 1 79 ? 0.944 13.141 6.232 1.00 93.88 79 ASN A O 1
ATOM 645 N N . ASP A 1 80 ? 1.911 13.770 8.161 1.00 95.06 80 ASP A N 1
ATOM 646 C CA . ASP A 1 80 ? 3.271 13.652 7.644 1.00 95.06 80 ASP A CA 1
ATOM 647 C C . ASP A 1 80 ? 3.665 12.180 7.509 1.00 95.06 80 ASP A C 1
ATOM 649 O O . ASP A 1 80 ? 4.181 11.784 6.463 1.00 95.06 80 ASP A O 1
ATOM 653 N N . LEU A 1 81 ? 3.311 11.333 8.484 1.00 93.94 81 LEU A N 1
ATOM 654 C CA . LEU A 1 81 ? 3.469 9.884 8.354 1.00 93.94 81 LEU A CA 1
ATOM 655 C C . LEU A 1 81 ? 2.678 9.325 7.165 1.00 93.94 81 LEU A C 1
ATOM 657 O O . LEU A 1 81 ? 3.226 8.530 6.403 1.00 93.94 81 LEU A O 1
ATOM 661 N N . ASN A 1 82 ? 1.417 9.733 6.985 1.00 94.38 82 ASN A N 1
ATOM 662 C CA . ASN A 1 82 ? 0.601 9.275 5.855 1.00 94.38 82 ASN A CA 1
ATOM 663 C C . ASN A 1 82 ? 1.295 9.603 4.520 1.00 94.38 82 ASN A C 1
ATOM 665 O O . ASN A 1 82 ? 1.461 8.718 3.681 1.00 94.38 82 ASN A O 1
ATOM 669 N N . LYS A 1 83 ? 1.783 10.843 4.355 1.00 94.81 83 LYS A N 1
ATOM 670 C CA . LYS A 1 83 ? 2.525 11.278 3.158 1.00 94.81 83 LYS A CA 1
ATOM 671 C C . LYS A 1 83 ? 3.815 10.492 2.951 1.00 94.81 83 LYS A C 1
ATOM 673 O O . LYS A 1 83 ? 4.086 10.080 1.827 1.00 94.81 83 LYS A O 1
ATOM 678 N N . ILE A 1 84 ? 4.595 10.266 4.012 1.00 93.94 84 ILE A N 1
ATOM 679 C CA . ILE A 1 84 ? 5.835 9.479 3.944 1.00 93.94 84 ILE A CA 1
ATOM 680 C C . ILE A 1 84 ? 5.525 8.054 3.489 1.00 93.94 84 ILE A C 1
ATOM 682 O O . ILE A 1 84 ? 6.140 7.563 2.547 1.00 93.94 84 ILE A O 1
ATOM 686 N N . LEU A 1 85 ? 4.534 7.399 4.099 1.00 94.00 85 LEU A N 1
ATOM 687 C CA . LEU A 1 85 ? 4.144 6.045 3.715 1.00 94.00 85 LEU A CA 1
ATOM 688 C C . LEU A 1 85 ? 3.652 6.001 2.267 1.00 94.00 85 LEU A C 1
ATOM 690 O O . LEU A 1 85 ? 4.109 5.159 1.501 1.00 94.00 85 LEU A O 1
ATOM 694 N N . MET A 1 86 ? 2.788 6.926 1.850 1.00 94.06 86 MET A N 1
ATOM 695 C CA . MET A 1 86 ? 2.352 7.016 0.452 1.00 94.06 86 MET A CA 1
ATOM 696 C C . MET A 1 86 ? 3.532 7.183 -0.507 1.00 94.06 86 MET A C 1
ATOM 698 O O . MET A 1 86 ? 3.575 6.503 -1.533 1.00 94.06 86 MET A O 1
ATOM 702 N N . LYS A 1 87 ? 4.506 8.031 -0.156 1.00 92.25 87 LYS A N 1
ATOM 703 C CA . LYS A 1 87 ? 5.701 8.266 -0.966 1.00 92.25 87 LYS A CA 1
ATOM 704 C C . LYS A 1 87 ? 6.552 7.007 -1.102 1.00 92.25 87 LYS A C 1
ATOM 706 O O . LYS A 1 87 ? 6.928 6.650 -2.211 1.00 92.25 87 LYS A O 1
ATOM 711 N N . VAL A 1 88 ? 6.752 6.269 -0.009 1.00 90.00 88 VAL A N 1
ATOM 712 C CA . VAL A 1 88 ? 7.429 4.965 -0.042 1.00 90.00 88 VAL A CA 1
ATOM 713 C C . VAL A 1 88 ? 6.710 4.009 -1.004 1.00 90.00 88 VAL A C 1
ATOM 715 O O . VAL A 1 88 ? 7.356 3.365 -1.822 1.00 90.00 88 VAL A O 1
ATOM 718 N N . TYR A 1 89 ? 5.378 3.920 -0.986 1.00 91.06 89 TYR A N 1
ATOM 719 C CA . TYR A 1 89 ? 4.660 3.054 -1.935 1.00 91.06 89 TYR A CA 1
ATOM 720 C C . TYR A 1 89 ? 4.757 3.535 -3.390 1.00 91.06 89 TYR A C 1
ATOM 722 O O . TYR A 1 89 ? 4.893 2.706 -4.292 1.00 91.06 89 TYR A O 1
ATOM 730 N N . GLU A 1 90 ? 4.706 4.844 -3.636 1.00 90.56 90 GLU A N 1
ATOM 731 C CA . GLU A 1 90 ? 4.914 5.431 -4.965 1.00 90.56 90 GLU A CA 1
ATOM 732 C C . GLU A 1 90 ? 6.306 5.090 -5.514 1.00 90.56 90 GLU A C 1
ATOM 734 O O . GLU A 1 90 ? 6.433 4.558 -6.617 1.00 90.56 90 GLU A O 1
ATOM 739 N N . ASP A 1 91 ? 7.343 5.334 -4.721 1.00 88.00 91 ASP A N 1
ATOM 740 C CA . ASP A 1 91 ? 8.737 5.124 -5.095 1.00 88.00 91 ASP A CA 1
ATOM 741 C C . ASP A 1 91 ? 9.034 3.651 -5.384 1.00 88.00 91 ASP A C 1
ATOM 743 O O . ASP A 1 91 ? 9.676 3.314 -6.378 1.00 88.00 91 ASP A O 1
ATOM 747 N N . TRP A 1 92 ? 8.482 2.751 -4.574 1.00 85.56 92 TRP A N 1
ATOM 748 C CA . TRP A 1 92 ? 8.568 1.314 -4.804 1.00 85.56 92 TRP A CA 1
ATOM 749 C C . TRP A 1 92 ? 7.846 0.867 -6.076 1.00 85.56 92 TRP A C 1
ATOM 751 O O . TRP A 1 92 ? 8.368 0.033 -6.819 1.00 85.56 92 TRP A O 1
ATOM 761 N N . ASN A 1 93 ? 6.669 1.429 -6.361 1.00 85.19 93 ASN A N 1
ATOM 762 C CA . ASN A 1 93 ? 5.961 1.170 -7.614 1.00 85.19 93 ASN A CA 1
ATOM 763 C C . ASN A 1 93 ? 6.773 1.658 -8.822 1.00 85.19 93 ASN A C 1
ATOM 765 O O . ASN A 1 93 ? 6.853 0.945 -9.823 1.00 85.19 93 ASN A O 1
ATOM 769 N N . ASN A 1 94 ? 7.420 2.819 -8.717 1.00 86.44 94 ASN A N 1
ATOM 770 C CA . ASN A 1 94 ? 8.278 3.360 -9.768 1.00 86.44 94 ASN A CA 1
ATOM 771 C C . ASN A 1 94 ? 9.522 2.495 -9.987 1.00 86.44 94 ASN A C 1
ATOM 773 O O . ASN A 1 94 ? 9.761 2.058 -11.110 1.00 86.44 94 ASN A O 1
ATOM 777 N N . MET A 1 95 ? 10.261 2.161 -8.923 1.00 81.69 95 MET A N 1
ATOM 778 C CA . MET A 1 95 ? 11.402 1.241 -9.000 1.00 81.69 95 MET A CA 1
ATOM 779 C C . MET A 1 95 ? 10.998 -0.091 -9.625 1.00 81.69 95 MET A C 1
ATOM 781 O O . MET A 1 95 ? 11.695 -0.620 -10.490 1.00 81.69 95 MET A O 1
ATOM 785 N N . TYR A 1 96 ? 9.841 -0.626 -9.233 1.00 80.44 96 TYR A N 1
AT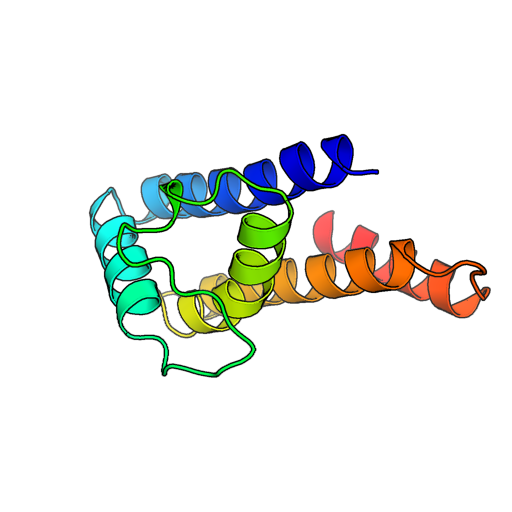OM 786 C CA . TYR A 1 96 ? 9.334 -1.849 -9.825 1.00 80.44 96 TYR A CA 1
ATOM 787 C C . TYR A 1 96 ? 9.103 -1.706 -11.330 1.00 80.44 96 TYR A C 1
ATOM 789 O O . TYR A 1 96 ? 9.567 -2.555 -12.086 1.00 80.44 96 TYR A O 1
ATOM 797 N N . LEU A 1 97 ? 8.420 -0.652 -11.779 1.00 83.44 97 LEU A N 1
ATOM 798 C CA . LEU A 1 97 ? 8.170 -0.422 -13.204 1.00 83.44 97 LEU A CA 1
ATOM 799 C C . LEU A 1 97 ? 9.473 -0.314 -13.997 1.00 83.44 97 LEU A C 1
ATOM 801 O O . LEU A 1 97 ? 9.601 -0.987 -15.017 1.00 83.44 97 LEU A O 1
ATOM 805 N N . ILE A 1 98 ? 10.446 0.451 -13.496 1.00 82.06 98 ILE A N 1
ATOM 806 C CA . ILE A 1 98 ? 11.737 0.617 -14.168 1.00 82.06 98 ILE A CA 1
ATOM 807 C C . ILE A 1 98 ? 12.479 -0.727 -14.210 1.00 82.06 98 ILE A C 1
ATOM 809 O O . ILE A 1 98 ? 12.958 -1.119 -15.265 1.00 82.06 98 ILE A O 1
ATOM 813 N N . SER A 1 99 ? 12.486 -1.513 -13.121 1.00 78.56 99 SER A N 1
ATOM 814 C CA . SER A 1 99 ? 13.152 -2.834 -13.066 1.00 78.56 99 SER A CA 1
ATOM 815 C C . SER A 1 99 ? 12.663 -3.851 -14.110 1.00 78.56 99 SER A C 1
ATOM 817 O O . SER A 1 99 ? 13.282 -4.897 -14.302 1.00 78.56 99 SER A O 1
ATOM 819 N N . ARG A 1 100 ? 11.520 -3.577 -14.749 1.00 78.81 100 ARG A N 1
ATOM 820 C CA . ARG A 1 100 ? 10.897 -4.423 -15.770 1.00 78.81 100 ARG A CA 1
ATOM 821 C C . ARG A 1 100 ? 11.284 -4.039 -17.193 1.00 78.81 100 ARG A C 1
ATOM 823 O O . ARG A 1 100 ? 10.856 -4.746 -18.105 1.00 78.81 100 ARG A O 1
ATOM 830 N N . TYR A 1 101 ? 12.022 -2.950 -17.386 1.00 82.81 101 TYR A N 1
ATOM 831 C CA . TYR A 1 101 ? 12.502 -2.551 -18.701 1.00 82.81 101 TYR A CA 1
ATOM 832 C C . TYR A 1 101 ? 13.520 -3.567 -19.228 1.00 82.81 101 TYR A C 1
ATOM 834 O O . TYR A 1 101 ? 14.276 -4.166 -18.463 1.00 82.81 101 TYR A O 1
ATOM 842 N N . GLU A 1 102 ? 13.503 -3.795 -20.541 1.00 80.44 102 GLU A N 1
ATOM 843 C CA . GLU A 1 102 ? 14.481 -4.668 -21.205 1.00 80.44 102 GLU A CA 1
ATOM 844 C C . GLU A 1 102 ? 15.848 -3.980 -21.325 1.00 80.44 102 GLU A C 1
ATOM 846 O O . GLU A 1 102 ? 16.883 -4.640 -21.257 1.00 80.44 102 GLU A O 1
ATOM 851 N N . GLU A 1 103 ? 15.844 -2.650 -21.428 1.00 86.50 103 GLU A N 1
ATOM 852 C CA . GLU A 1 103 ? 17.023 -1.791 -21.492 1.00 86.50 103 GLU A CA 1
ATOM 853 C C . GLU A 1 103 ? 16.820 -0.573 -20.581 1.00 86.50 103 GLU A C 1
ATOM 855 O O . GLU A 1 103 ? 15.705 -0.066 -20.450 1.00 86.50 103 GLU A O 1
ATOM 860 N N . PHE A 1 104 ? 17.898 -0.099 -19.955 1.00 84.94 104 PHE A N 1
ATOM 861 C CA . PHE A 1 104 ? 17.881 1.051 -19.049 1.00 84.94 104 PHE A CA 1
ATOM 862 C C . PHE A 1 104 ? 18.693 2.190 -19.656 1.00 84.94 104 PHE A C 1
ATOM 864 O O . PHE A 1 104 ? 19.821 1.976 -20.106 1.00 84.94 104 PHE A O 1
ATOM 871 N N . SER A 1 105 ? 18.149 3.406 -19.636 1.00 86.56 105 SER A N 1
ATOM 872 C CA . SER A 1 105 ? 18.936 4.607 -19.907 1.00 86.56 105 SER A CA 1
ATOM 873 C C . SER A 1 105 ? 19.744 5.017 -18.673 1.00 86.56 105 SER A C 1
ATOM 875 O O . SER A 1 105 ? 19.409 4.662 -17.543 1.00 86.56 105 SER A O 1
ATOM 877 N N . GLU A 1 106 ? 20.785 5.829 -18.863 1.00 87.31 106 GLU A N 1
ATOM 878 C CA . GLU A 1 106 ? 21.516 6.449 -17.747 1.00 87.31 106 GLU A CA 1
ATOM 879 C C . GLU A 1 106 ? 20.566 7.247 -16.840 1.00 87.31 106 GLU A C 1
ATOM 881 O O . GLU A 1 106 ? 20.673 7.196 -15.617 1.00 87.31 106 GLU A O 1
ATOM 886 N N . LYS A 1 107 ? 19.535 7.870 -17.428 1.00 87.56 107 LYS A N 1
ATOM 887 C CA . LYS A 1 107 ? 18.515 8.591 -16.669 1.00 87.56 107 LYS A CA 1
ATOM 888 C C . LYS A 1 107 ? 17.671 7.679 -15.776 1.00 87.56 107 LYS A C 1
ATOM 890 O O . LYS A 1 107 ? 17.283 8.086 -14.683 1.00 87.56 107 LYS A O 1
ATOM 895 N N . ASP A 1 108 ? 17.387 6.457 -16.220 1.00 85.31 108 ASP A N 1
ATOM 896 C CA . ASP A 1 108 ? 16.662 5.469 -15.415 1.00 85.31 108 ASP A CA 1
ATOM 897 C C . ASP A 1 108 ? 17.489 5.026 -14.202 1.00 85.31 108 ASP A C 1
ATOM 899 O O . ASP A 1 108 ? 16.937 4.849 -13.115 1.00 85.31 108 ASP A O 1
ATOM 903 N N . LEU A 1 109 ? 18.812 4.909 -14.364 1.00 84.06 109 LEU A N 1
ATOM 904 C CA . LEU A 1 109 ? 19.738 4.592 -13.273 1.00 84.06 109 LEU A CA 1
ATOM 905 C C . LEU A 1 109 ? 19.860 5.750 -12.273 1.00 84.06 109 LEU A C 1
ATOM 907 O O . LEU A 1 109 ? 19.766 5.514 -11.070 1.00 84.06 109 LEU A O 1
ATOM 911 N N . GLU A 1 110 ? 19.978 6.994 -12.752 1.00 86.81 110 GLU A N 1
ATOM 912 C CA . GLU A 1 110 ? 19.948 8.188 -11.892 1.00 86.81 110 GLU A CA 1
ATOM 913 C C . GLU A 1 110 ? 18.654 8.252 -11.068 1.00 86.81 110 GLU A C 1
ATOM 915 O O . GLU A 1 110 ? 18.678 8.521 -9.867 1.00 86.81 110 GLU A O 1
ATOM 920 N N . ASN A 1 111 ? 17.506 7.981 -11.699 1.00 84.06 111 ASN A N 1
ATOM 921 C CA . ASN A 1 111 ? 16.218 7.973 -11.009 1.00 84.06 111 ASN A CA 1
ATOM 922 C C . ASN A 1 111 ? 16.166 6.884 -9.925 1.00 84.06 111 ASN A C 1
ATOM 924 O O . ASN A 1 111 ? 15.646 7.129 -8.836 1.00 84.06 111 ASN A O 1
ATOM 928 N N . PHE A 1 112 ? 16.729 5.703 -10.192 1.00 80.38 112 PHE A N 1
ATOM 929 C CA . PHE A 1 112 ? 16.865 4.640 -9.195 1.00 80.38 112 PHE A CA 1
ATOM 930 C C . PHE A 1 112 ? 17.712 5.074 -7.996 1.00 80.38 112 PHE A C 1
ATOM 932 O O . PHE A 1 112 ? 17.319 4.844 -6.853 1.00 80.38 112 PHE A O 1
ATOM 939 N N . GLU A 1 113 ? 18.854 5.715 -8.243 1.00 83.12 113 GLU A N 1
ATOM 940 C CA . GLU A 1 113 ? 19.753 6.187 -7.190 1.00 83.12 113 GLU A CA 1
ATOM 941 C C . GLU A 1 113 ? 19.084 7.246 -6.306 1.00 83.12 113 GLU A C 1
ATOM 943 O O . GLU A 1 113 ? 19.132 7.147 -5.079 1.00 83.12 113 GLU A O 1
ATOM 948 N N . VAL A 1 114 ? 18.380 8.207 -6.912 1.00 83.25 114 VAL A N 1
ATOM 949 C CA . VAL A 1 114 ? 17.623 9.232 -6.176 1.00 83.25 114 VAL A CA 1
ATOM 950 C C . VAL A 1 114 ? 16.571 8.600 -5.262 1.00 83.25 114 VAL A C 1
ATOM 952 O O . VAL A 1 114 ? 16.457 8.991 -4.099 1.00 83.25 114 VAL A O 1
ATOM 955 N N . ILE A 1 115 ? 15.830 7.601 -5.755 1.00 78.25 115 ILE A N 1
ATOM 956 C CA . ILE A 1 115 ? 14.823 6.899 -4.949 1.00 78.25 115 ILE A C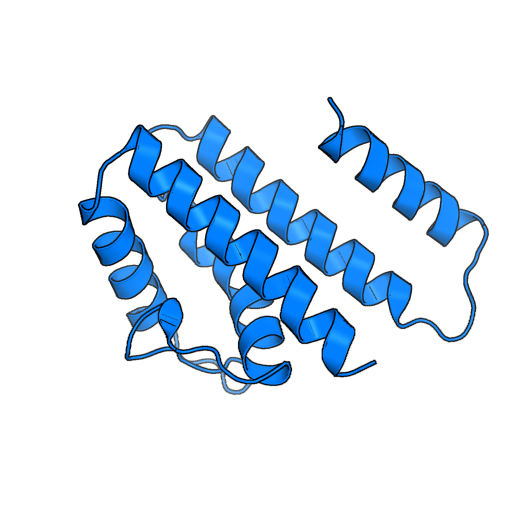A 1
ATOM 957 C C . ILE A 1 115 ? 15.481 6.141 -3.782 1.00 78.25 115 ILE A C 1
ATOM 959 O O . ILE A 1 115 ? 14.991 6.191 -2.653 1.00 78.25 115 ILE A O 1
ATOM 963 N N . LEU A 1 116 ? 16.610 5.468 -4.018 1.00 75.00 116 LEU A N 1
ATOM 964 C CA . LEU A 1 116 ? 17.335 4.746 -2.968 1.00 75.00 116 LEU A CA 1
ATOM 965 C C . LEU A 1 116 ? 17.886 5.685 -1.890 1.00 75.00 116 LEU A C 1
ATOM 967 O O . LEU A 1 116 ? 17.827 5.357 -0.706 1.00 75.00 116 LEU A O 1
ATOM 971 N N . LEU A 1 117 ? 18.402 6.854 -2.273 1.00 76.38 117 LEU A N 1
ATOM 972 C CA . LEU A 1 117 ? 18.889 7.857 -1.325 1.00 76.38 117 LEU A CA 1
ATOM 973 C C . LEU A 1 117 ? 17.761 8.402 -0.444 1.00 76.38 117 LEU A C 1
ATOM 975 O O . LEU A 1 117 ? 17.976 8.614 0.746 1.00 76.38 117 LEU A O 1
ATOM 979 N N . PHE A 1 118 ? 16.557 8.586 -0.988 1.00 71.62 118 PHE A N 1
ATOM 980 C CA . PHE A 1 118 ? 15.400 9.028 -0.206 1.00 71.62 118 PHE A CA 1
ATOM 981 C C . PHE A 1 118 ? 14.987 8.009 0.870 1.00 71.62 118 PHE A C 1
ATOM 983 O O . PHE A 1 118 ? 14.637 8.404 1.974 1.00 71.62 118 PHE A O 1
ATOM 990 N N . LEU A 1 119 ? 15.077 6.706 0.585 1.00 64.38 119 LEU A N 1
ATOM 991 C CA . LEU A 1 119 ? 14.726 5.646 1.543 1.00 64.38 119 LEU A CA 1
ATOM 992 C C . LEU A 1 119 ? 15.760 5.439 2.666 1.00 64.38 119 LEU A C 1
ATOM 994 O O . LEU A 1 119 ? 15.448 4.779 3.655 1.00 64.38 119 LEU A O 1
ATOM 998 N N . ASN A 1 120 ? 16.980 5.959 2.506 1.00 60.19 120 ASN A N 1
ATOM 999 C CA . ASN A 1 120 ? 18.095 5.763 3.441 1.00 60.19 120 ASN A CA 1
ATOM 1000 C C . ASN A 1 120 ? 18.337 6.951 4.394 1.00 60.19 120 ASN A C 1
ATOM 1002 O O . ASN A 1 120 ? 19.250 6.871 5.219 1.00 60.19 120 ASN A O 1
ATOM 1006 N N . ASN A 1 121 ? 17.568 8.037 4.268 1.00 49.72 121 ASN A N 1
ATOM 1007 C CA . ASN A 1 121 ? 17.646 9.232 5.119 1.00 49.72 121 ASN A CA 1
ATOM 1008 C C . ASN A 1 121 ? 16.457 9.308 6.081 1.00 49.72 121 ASN A C 1
ATOM 1010 O O . ASN A 1 121 ? 16.652 9.861 7.186 1.00 49.72 121 ASN A O 1
#

Sequence (121 aa):
MHHLDLGLYNHQITFTCDLLKSKYGHLILDKIDNRLANIPRHSGLKIFKNGIQTANTANEYRNLMKIMIFVLDDLTEDNDLNKILMKVYEDWNNMYLISRYEEFSEKDLENFEVILLFLNN

Secondary structure (DSSP, 8-state):
-HHHHHHHHHHHHHHHHHHHHHHH-THHHHHHHHHHHHS---TTS---TT-GGG--SHHHHHHHHHHHHHHHTT-SS-HHHHHHHHHHHHHHHHHHHHHT-SS--HHHHHHHHHHHHHHT-

Radius of gyration: 14.99 Å; Cα contacts (8 Å, |Δi|>4): 84; chains: 1; bounding box: 36×29×40 Å

Nearest PDB structures (foldseek):
  5toa-assembly1_B  TM=4.647E-01  e=6.860E+00  Homo sapiens
  8bvt-assembly1_A  TM=2.587E-01  e=8.068E+00  Rattus nativitatis

Mean predicted aligned error: 6.45 Å